Protein AF-A0A1I5ML12-F1 (afdb_monomer)

Radius of gyration: 20.25 Å; Cα contacts (8 Å, |Δi|>4): 15; chains: 1; bounding box: 37×38×60 Å

Secondary structure (DSSP, 8-state):
-HHHHTS-HHHHHHHHHHHHHHHHHHHHHHHHHHHHTT--TTT---HHHHHHHHS--------S-HHHHHHHHTT----

Mean predicted aligned error: 11.06 Å

Foldseek 3Di:
DVVLVPDDPVVSVVVVVVVVVVVVLVVLVVVVVVCVVVDDPVRDDDSVRSVCVVVPPPPPDPPDDPVVVVCVVVDPPPD

Sequence (79 aa):
MQYIMSLSLKRASKLLNKAVEEKQKEETYALWLVRYSSYTEETFETFEEFYEKLYPPKIEMDTRNKDEIMSELLGKEER

Organism: NCBI:txid306540

Structure (mmCIF, N/CA/C/O backbone):
data_AF-A0A1I5ML12-F1
#
_entry.id   AF-A0A1I5ML12-F1
#
loop_
_atom_site.group_PDB
_atom_site.id
_atom_site.type_symbol
_atom_site.label_atom_id
_atom_site.label_alt_id
_atom_site.label_comp_id
_atom_site.label_asym_id
_atom_site.label_entity_id
_atom_site.label_seq_id
_atom_site.pdbx_PDB_ins_code
_atom_site.Cartn_x
_atom_site.Cartn_y
_atom_site.Cartn_z
_atom_site.occupancy
_atom_site.B_iso_or_equiv
_atom_site.auth_seq_id
_atom_site.auth_comp_id
_atom_site.auth_asym_id
_atom_site.auth_atom_id
_atom_site.pdbx_PDB_model_num
ATOM 1 N N . MET A 1 1 ? -17.868 -14.937 5.626 1.00 60.47 1 MET A N 1
ATOM 2 C CA . MET A 1 1 ? -18.960 -13.992 5.971 1.00 60.47 1 MET A CA 1
ATOM 3 C C . MET A 1 1 ? -19.356 -14.032 7.446 1.00 60.47 1 MET A C 1
ATOM 5 O O . MET A 1 1 ? -19.363 -12.971 8.052 1.00 60.47 1 MET A O 1
ATOM 9 N N . GLN A 1 2 ? -19.616 -15.199 8.055 1.00 68.31 2 GLN A N 1
ATOM 10 C CA . GLN A 1 2 ? -20.036 -15.286 9.471 1.00 68.31 2 GLN A CA 1
ATOM 11 C C . GLN A 1 2 ? -19.074 -14.612 10.466 1.00 68.31 2 GLN A C 1
ATOM 13 O O . GLN A 1 2 ? -19.525 -13.900 11.355 1.00 68.31 2 GLN A O 1
ATOM 18 N N . TYR A 1 3 ? -17.758 -14.754 10.272 1.00 74.81 3 TYR A N 1
ATOM 19 C CA . TYR A 1 3 ? -16.760 -14.087 11.117 1.00 74.81 3 TYR A CA 1
ATOM 20 C C . TYR A 1 3 ? -16.886 -12.555 11.086 1.00 74.81 3 TYR A C 1
ATOM 22 O O . TYR A 1 3 ? -16.918 -11.920 12.132 1.00 74.81 3 TYR A O 1
ATOM 30 N N . ILE A 1 4 ? -17.054 -11.955 9.904 1.00 63.44 4 ILE A N 1
ATOM 31 C CA . ILE A 1 4 ? -17.178 -10.495 9.757 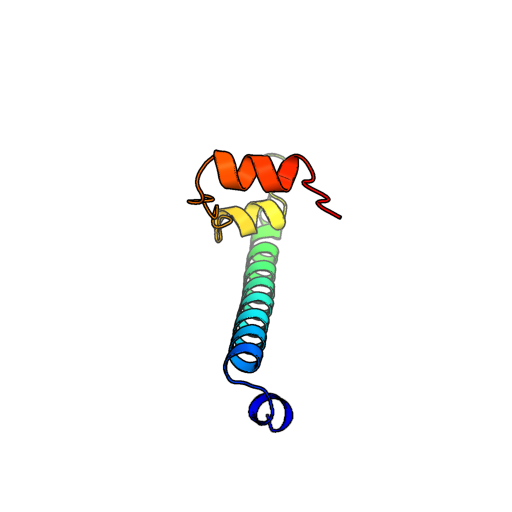1.00 63.44 4 ILE A CA 1
ATOM 32 C C . ILE A 1 4 ? -18.467 -9.984 10.415 1.00 63.44 4 ILE A C 1
ATOM 34 O O . ILE A 1 4 ? -18.442 -8.956 11.082 1.00 63.44 4 ILE A O 1
ATOM 38 N N . MET A 1 5 ? -19.564 -10.739 10.295 1.00 74.06 5 MET A N 1
ATOM 39 C CA . MET A 1 5 ? -20.858 -10.411 10.914 1.00 74.06 5 MET A CA 1
ATOM 40 C C . MET A 1 5 ? -20.840 -10.523 12.446 1.00 74.06 5 MET A C 1
ATOM 42 O O . MET A 1 5 ? -21.690 -9.936 13.106 1.00 74.06 5 MET A O 1
ATOM 46 N N . SER A 1 6 ? -19.876 -11.258 13.014 1.00 81.00 6 SER A N 1
ATOM 47 C CA . SER A 1 6 ? -19.666 -11.351 14.467 1.00 81.00 6 SER A CA 1
ATOM 48 C C . SER A 1 6 ? -18.809 -10.218 15.048 1.00 81.00 6 SER A C 1
ATOM 50 O O . SER A 1 6 ? -18.684 -10.099 16.266 1.00 81.00 6 SER A O 1
ATOM 52 N N . LEU A 1 7 ? -18.207 -9.377 14.200 1.00 81.00 7 LEU A N 1
ATOM 53 C CA . LEU A 1 7 ? -17.373 -8.260 14.636 1.00 81.00 7 LEU A CA 1
ATOM 54 C C . LEU A 1 7 ? -18.210 -7.005 14.890 1.00 81.00 7 LEU A C 1
ATOM 56 O O . LEU A 1 7 ? -19.260 -6.790 14.289 1.00 81.00 7 LEU A O 1
ATOM 60 N N . SER A 1 8 ? -17.695 -6.112 15.738 1.00 87.50 8 SER A N 1
ATOM 61 C CA . SER A 1 8 ? -18.271 -4.774 15.858 1.00 87.50 8 SER A CA 1
ATOM 62 C C . SER A 1 8 ? -18.217 -4.049 14.511 1.00 87.50 8 SER A C 1
ATOM 64 O O . SER A 1 8 ? -17.234 -4.172 13.776 1.00 87.50 8 SER A O 1
ATOM 66 N N . LEU A 1 9 ? -19.238 -3.237 14.217 1.00 83.12 9 LEU A N 1
ATOM 67 C CA . LEU A 1 9 ? -19.350 -2.449 12.979 1.00 83.12 9 LEU A CA 1
ATOM 68 C C . LEU A 1 9 ? -18.046 -1.715 12.621 1.00 83.12 9 LEU A C 1
ATOM 70 O O . LEU A 1 9 ? -17.609 -1.744 11.474 1.00 83.12 9 LEU A O 1
ATOM 74 N N . LYS A 1 10 ? -17.364 -1.135 13.619 1.00 82.12 10 LYS A N 1
ATOM 75 C CA . LYS A 1 10 ? -16.073 -0.449 13.439 1.00 82.12 10 LYS A CA 1
ATOM 76 C C . LYS A 1 10 ? -14.959 -1.387 12.957 1.00 82.12 10 LYS A C 1
ATOM 78 O O . LYS A 1 10 ? -14.170 -1.007 12.099 1.00 82.12 10 LYS A O 1
ATOM 83 N N . ARG A 1 11 ? -14.864 -2.601 13.509 1.00 82.31 11 ARG A N 1
ATOM 84 C CA . ARG A 1 11 ? -13.856 -3.596 13.098 1.00 82.31 11 ARG A CA 1
ATOM 85 C C . ARG A 1 11 ? -14.194 -4.202 11.740 1.00 82.31 11 ARG A C 1
ATOM 87 O O . ARG A 1 11 ? -13.298 -4.339 10.915 1.00 82.31 11 ARG A O 1
ATOM 94 N N . ALA A 1 12 ? -15.469 -4.503 11.501 1.00 82.69 12 ALA A N 1
ATOM 95 C CA . ALA A 1 12 ? -15.943 -4.996 10.214 1.00 82.69 12 ALA A CA 1
ATOM 96 C C . ALA A 1 12 ? -15.656 -3.988 9.088 1.00 82.69 12 ALA A C 1
ATOM 98 O O . ALA A 1 12 ? -15.068 -4.358 8.078 1.00 82.69 12 ALA A O 1
ATOM 99 N N . SER A 1 13 ? -15.968 -2.703 9.299 1.00 85.81 13 SER A N 1
ATOM 100 C CA . SER A 1 13 ? -15.673 -1.630 8.341 1.00 85.81 13 SER A CA 1
ATOM 101 C C . SER A 1 13 ? -14.174 -1.494 8.052 1.00 85.81 13 SER A C 1
ATOM 103 O O . SER A 1 13 ? -13.795 -1.414 6.889 1.00 85.81 13 SER A O 1
ATOM 105 N N . LYS A 1 14 ? 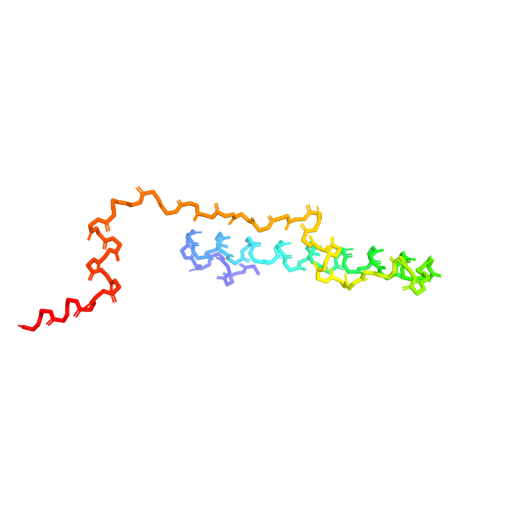-13.305 -1.550 9.073 1.00 87.00 14 LYS A N 1
ATOM 106 C CA . LYS A 1 14 ? -11.846 -1.518 8.860 1.00 87.00 14 LYS A CA 1
ATOM 107 C C . LYS A 1 14 ? -11.345 -2.689 8.015 1.00 87.00 14 LYS A C 1
ATOM 109 O O . LYS A 1 14 ? -10.512 -2.486 7.141 1.00 87.00 14 LYS A O 1
ATOM 114 N N . LEU A 1 15 ? -11.838 -3.900 8.276 1.00 86.31 15 LEU A N 1
ATOM 115 C CA . LEU A 1 15 ? -11.450 -5.083 7.504 1.00 86.31 15 LEU A CA 1
ATOM 116 C C . LEU A 1 15 ? -11.928 -5.001 6.056 1.00 86.31 15 LEU A C 1
ATOM 118 O O . LEU A 1 15 ? -11.177 -5.356 5.157 1.00 86.31 15 LEU A O 1
ATOM 122 N N . LEU A 1 16 ? -13.152 -4.518 5.833 1.00 87.00 16 LEU A N 1
ATOM 123 C CA . LEU A 1 16 ? -13.678 -4.312 4.487 1.00 87.00 16 LEU A CA 1
ATOM 124 C C . LEU A 1 16 ? -12.869 -3.260 3.726 1.00 87.00 16 LEU A C 1
ATOM 126 O O . LEU A 1 16 ? -12.474 -3.525 2.597 1.00 87.00 16 LEU A O 1
ATOM 130 N N . ASN A 1 17 ? -12.563 -2.119 4.350 1.00 87.75 17 ASN A N 1
ATOM 131 C CA . ASN A 1 17 ? -11.734 -1.085 3.727 1.00 87.75 17 ASN A CA 1
ATOM 132 C C . ASN A 1 17 ? -10.354 -1.631 3.359 1.00 87.75 17 ASN A C 1
ATOM 134 O O . ASN A 1 17 ? -9.926 -1.472 2.223 1.00 87.75 17 ASN A O 1
ATOM 138 N N . LYS A 1 18 ? -9.708 -2.360 4.275 1.00 89.00 18 LYS A N 1
ATOM 139 C CA . LYS A 1 18 ? -8.412 -2.984 4.004 1.00 89.00 18 LYS A CA 1
ATOM 140 C C . LYS A 1 18 ? -8.478 -3.989 2.848 1.00 89.00 18 LYS A C 1
ATOM 142 O O . LYS A 1 18 ? -7.595 -4.004 2.003 1.00 89.00 18 LYS A O 1
ATOM 147 N N . ALA A 1 19 ? -9.525 -4.811 2.788 1.00 90.50 19 ALA A N 1
ATOM 148 C CA . ALA A 1 19 ? -9.702 -5.764 1.693 1.00 90.50 19 ALA A CA 1
ATOM 149 C C . ALA A 1 19 ? -9.908 -5.063 0.338 1.00 90.50 19 ALA A C 1
ATOM 151 O O . ALA A 1 19 ? -9.422 -5.540 -0.685 1.00 90.50 19 ALA A O 1
ATOM 152 N N . VAL A 1 20 ? -10.613 -3.926 0.326 1.00 91.56 20 VAL A N 1
ATOM 153 C CA . VAL A 1 20 ? -10.761 -3.093 -0.876 1.00 91.56 20 VAL A CA 1
ATOM 154 C C . VAL A 1 20 ? -9.421 -2.476 -1.278 1.00 91.56 20 VAL A C 1
ATOM 156 O O . VAL A 1 20 ? -9.075 -2.536 -2.452 1.00 91.56 20 VAL A O 1
ATOM 159 N N . GLU A 1 21 ? -8.652 -1.944 -0.326 1.00 90.50 21 GLU A N 1
ATOM 160 C CA . GLU A 1 21 ? -7.315 -1.383 -0.571 1.00 90.50 21 GLU A CA 1
ATOM 161 C C . GLU A 1 21 ? -6.344 -2.429 -1.139 1.00 90.50 21 GLU A C 1
ATOM 163 O O . GLU A 1 21 ? -5.639 -2.153 -2.107 1.00 90.50 21 GLU A O 1
ATOM 168 N N . GLU A 1 22 ? -6.325 -3.646 -0.585 1.00 92.12 22 GLU A N 1
ATOM 169 C CA . GLU A 1 22 ? -5.477 -4.736 -1.088 1.00 92.12 22 GLU A CA 1
ATOM 170 C C . GLU A 1 22 ? -5.861 -5.128 -2.517 1.00 92.12 22 GLU A C 1
ATOM 172 O O . GLU A 1 22 ? -4.998 -5.171 -3.394 1.00 92.12 22 GLU A O 1
ATOM 177 N N . LYS A 1 23 ? -7.159 -5.309 -2.787 1.00 93.56 23 LYS A N 1
ATOM 178 C CA . LYS A 1 23 ? -7.649 -5.606 -4.137 1.00 93.56 23 LYS A CA 1
ATOM 179 C C . LYS A 1 23 ? -7.298 -4.494 -5.131 1.00 93.56 23 LYS A C 1
ATOM 181 O O . LYS A 1 23 ? -6.858 -4.766 -6.243 1.00 93.56 23 LYS A O 1
ATOM 186 N N . GLN A 1 24 ? -7.464 -3.238 -4.729 1.00 92.69 24 GLN A N 1
ATOM 187 C CA . GLN A 1 24 ? -7.115 -2.085 -5.552 1.00 92.69 24 GLN A CA 1
ATOM 188 C C . GLN A 1 24 ? -5.613 -2.043 -5.864 1.00 92.69 24 GLN A C 1
ATOM 190 O O . GLN A 1 24 ? -5.219 -1.741 -6.994 1.00 92.69 24 GLN A O 1
ATOM 195 N N . LYS A 1 25 ? -4.762 -2.381 -4.889 1.00 93.31 25 LYS A N 1
ATOM 196 C CA . LYS A 1 25 ? -3.313 -2.481 -5.087 1.00 93.31 25 LYS A CA 1
ATOM 197 C C . LYS A 1 25 ? -2.952 -3.586 -6.080 1.00 93.31 25 LYS A C 1
ATOM 199 O O . LYS A 1 25 ? -2.123 -3.348 -6.954 1.00 93.31 25 LYS A O 1
ATOM 204 N N . GLU A 1 26 ? -3.596 -4.748 -5.994 1.00 95.44 26 GLU A N 1
ATOM 205 C CA . GLU A 1 26 ? -3.414 -5.852 -6.949 1.00 95.44 26 GLU A CA 1
ATOM 206 C C . GLU A 1 26 ? -3.816 -5.456 -8.378 1.00 95.44 26 GLU A C 1
ATOM 208 O O . GLU A 1 26 ? -3.053 -5.671 -9.320 1.00 95.44 26 GLU A O 1
ATOM 213 N N . GLU A 1 27 ? -4.980 -4.824 -8.546 1.00 94.94 27 GLU A N 1
ATOM 214 C CA . GLU A 1 27 ? -5.457 -4.338 -9.848 1.00 94.94 27 GLU A CA 1
ATOM 215 C C . GLU A 1 27 ? -4.503 -3.289 -10.442 1.00 94.94 27 GLU A C 1
ATOM 217 O O . GLU A 1 27 ? -4.172 -3.327 -11.630 1.00 94.94 27 GLU A O 1
ATOM 222 N N . THR A 1 28 ? -3.994 -2.386 -9.603 1.00 94.50 28 THR A N 1
ATOM 223 C CA . THR A 1 28 ? -3.031 -1.357 -10.021 1.00 94.50 28 THR A CA 1
ATOM 224 C C . THR A 1 28 ? -1.679 -1.966 -10.390 1.00 94.50 28 THR A C 1
ATOM 226 O O . THR A 1 28 ? -1.040 -1.524 -11.344 1.00 94.50 28 THR A O 1
ATOM 229 N N . TYR A 1 29 ? -1.248 -3.009 -9.678 1.00 95.19 29 TYR A N 1
ATOM 230 C CA . TYR A 1 29 ? -0.030 -3.743 -10.007 1.00 95.19 29 TYR A CA 1
ATOM 231 C C . TYR A 1 29 ? -0.147 -4.451 -11.359 1.00 95.19 29 TYR A C 1
ATOM 233 O O . TYR A 1 29 ? 0.763 -4.363 -12.182 1.00 95.19 29 TYR A O 1
ATOM 241 N N . ALA A 1 30 ? -1.294 -5.075 -11.641 1.00 95.50 30 ALA A N 1
ATOM 242 C CA . ALA A 1 30 ? -1.559 -5.667 -12.950 1.00 95.50 30 ALA A CA 1
ATOM 243 C C . ALA A 1 30 ? -1.482 -4.619 -14.075 1.00 95.50 30 ALA A C 1
ATOM 245 O O . ALA A 1 30 ? -0.878 -4.874 -15.117 1.00 95.50 30 ALA A O 1
ATOM 246 N N . LEU A 1 31 ? -2.026 -3.419 -13.852 1.00 94.06 31 LEU A N 1
ATOM 247 C CA . LEU A 1 31 ? -1.920 -2.310 -14.803 1.00 94.06 31 LEU A CA 1
ATOM 248 C C . LEU A 1 31 ? -0.465 -1.862 -15.017 1.00 94.06 31 LEU A C 1
ATOM 250 O O . LEU A 1 31 ? -0.045 -1.644 -16.156 1.00 94.06 31 LEU A O 1
ATOM 254 N N . TRP A 1 32 ? 0.312 -1.754 -13.939 1.00 95.19 32 TRP A N 1
ATOM 255 C CA . TRP A 1 32 ? 1.730 -1.411 -14.019 1.00 95.19 32 TRP A CA 1
ATOM 256 C C . TRP A 1 32 ? 2.519 -2.453 -14.820 1.00 95.19 32 TRP A C 1
ATOM 258 O O . TRP A 1 32 ? 3.308 -2.076 -15.683 1.00 95.19 32 TRP A O 1
ATOM 268 N N . LEU A 1 33 ? 2.251 -3.749 -14.626 1.00 93.56 33 LEU A N 1
ATOM 269 C CA . LEU A 1 33 ? 2.886 -4.829 -15.390 1.00 93.56 33 LEU A CA 1
ATOM 270 C C . LEU A 1 33 ? 2.581 -4.765 -16.891 1.00 93.56 33 LEU A C 1
ATOM 272 O O . LEU A 1 33 ? 3.466 -5.020 -17.706 1.00 93.56 33 LEU A O 1
ATOM 276 N N . VAL A 1 34 ? 1.356 -4.399 -17.277 1.00 93.44 34 VAL A N 1
ATOM 277 C CA . VAL A 1 34 ? 1.018 -4.186 -18.696 1.00 93.44 34 VAL A CA 1
ATOM 278 C C . VAL A 1 34 ? 1.890 -3.075 -19.283 1.00 93.44 34 VAL A C 1
ATOM 280 O O . VAL A 1 34 ? 2.479 -3.238 -20.355 1.00 93.44 34 VAL A O 1
ATOM 283 N N . ARG A 1 35 ? 2.026 -1.964 -18.550 1.00 89.75 35 ARG A N 1
ATOM 284 C CA . ARG A 1 35 ? 2.845 -0.814 -18.953 1.00 89.75 35 ARG A CA 1
ATOM 285 C C . ARG A 1 35 ? 4.346 -1.099 -18.902 1.00 89.75 35 ARG A C 1
ATOM 287 O O . ARG A 1 35 ? 5.090 -0.496 -19.670 1.00 89.75 35 ARG A O 1
ATOM 294 N N . TYR A 1 36 ? 4.774 -2.046 -18.067 1.00 88.81 36 TYR A N 1
ATOM 295 C CA . TYR A 1 36 ? 6.178 -2.382 -17.835 1.00 88.81 36 TYR A CA 1
ATOM 296 C C . TYR A 1 36 ? 6.941 -2.694 -19.121 1.00 88.81 36 TYR A C 1
ATOM 298 O O . TYR A 1 36 ? 8.051 -2.217 -19.330 1.00 88.81 36 TYR A O 1
ATOM 306 N N . SER A 1 37 ? 6.297 -3.435 -20.024 1.00 88.81 37 SER A N 1
ATOM 307 C CA . SER A 1 37 ? 6.843 -3.785 -21.340 1.00 88.81 37 SER A CA 1
ATOM 308 C C . SER A 1 37 ? 7.201 -2.582 -22.225 1.00 88.81 37 SER A C 1
ATOM 310 O O . SER A 1 37 ? 7.954 -2.731 -23.182 1.00 88.81 37 SER A O 1
ATOM 312 N N . SER A 1 38 ? 6.644 -1.407 -21.926 1.00 90.12 38 SER A N 1
ATOM 313 C CA . SER A 1 38 ? 6.825 -0.169 -22.687 1.00 90.12 38 SER A CA 1
ATOM 314 C C . SER A 1 38 ? 7.806 0.807 -22.031 1.00 90.12 38 SER A C 1
ATOM 316 O O . SER A 1 38 ? 8.033 1.881 -22.587 1.00 90.12 38 SER A O 1
ATOM 318 N N . TYR A 1 39 ? 8.371 0.480 -20.862 1.00 90.69 39 TYR A N 1
ATOM 319 C CA . TYR A 1 39 ? 9.363 1.341 -20.220 1.00 90.69 39 TYR A CA 1
ATOM 320 C C . TYR A 1 39 ? 10.719 1.262 -20.920 1.00 90.69 39 TYR A C 1
ATOM 322 O O . TYR A 1 39 ? 11.176 0.203 -21.351 1.00 90.69 39 TYR A O 1
ATOM 330 N N . THR A 1 40 ? 11.376 2.414 -20.983 1.00 91.06 40 THR A N 1
ATOM 331 C CA . THR A 1 40 ? 12.779 2.576 -21.370 1.00 91.06 40 THR A CA 1
ATOM 332 C C . THR A 1 40 ? 13.601 2.969 -20.144 1.00 91.06 40 THR A C 1
ATOM 334 O O . THR A 1 40 ? 13.036 3.349 -19.121 1.00 91.06 40 THR A O 1
ATOM 337 N N . GLU A 1 41 ? 14.932 2.940 -20.242 1.00 86.62 41 GLU A N 1
ATOM 338 C CA . GLU A 1 41 ? 15.816 3.376 -19.146 1.00 86.62 41 GLU A CA 1
ATOM 339 C C . GLU A 1 41 ? 15.526 4.814 -18.672 1.00 86.62 41 GLU A C 1
ATOM 341 O O . GLU A 1 41 ? 15.688 5.119 -17.496 1.00 86.62 41 GLU A O 1
ATOM 346 N N . GLU A 1 42 ? 15.032 5.680 -19.561 1.00 88.44 42 GLU A N 1
ATOM 347 C CA . GLU A 1 42 ? 14.696 7.077 -19.251 1.00 88.44 42 GLU A CA 1
ATOM 348 C C . GLU A 1 42 ? 13.291 7.264 -18.656 1.00 88.44 42 GLU A C 1
ATOM 350 O O . GLU A 1 42 ? 13.019 8.281 -18.021 1.00 88.44 42 GLU A O 1
ATOM 355 N N . THR A 1 43 ? 12.375 6.319 -18.888 1.00 88.25 43 THR A N 1
ATOM 356 C CA . THR A 1 43 ? 10.949 6.444 -18.518 1.00 88.25 43 THR A CA 1
ATOM 357 C C . THR A 1 43 ? 10.506 5.450 -17.455 1.00 88.25 43 THR A C 1
ATOM 359 O O . THR A 1 43 ? 9.339 5.457 -17.059 1.00 88.25 43 THR A O 1
ATOM 362 N N . PHE A 1 44 ? 11.424 4.594 -17.01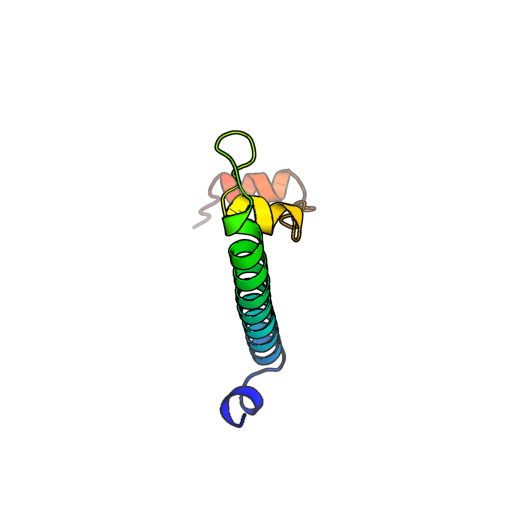1 1.00 92.50 44 PHE A N 1
ATOM 363 C CA . PHE A 1 44 ? 11.183 3.615 -15.972 1.00 92.50 44 PHE A CA 1
ATOM 364 C C . PHE A 1 44 ? 10.694 4.289 -14.688 1.00 92.50 44 PHE A C 1
ATOM 366 O O . PHE A 1 44 ? 11.310 5.223 -14.180 1.00 92.50 44 PHE A O 1
ATOM 373 N N . GLU A 1 45 ? 9.596 3.768 -14.152 1.00 92.94 45 GLU A N 1
ATOM 374 C CA . GLU A 1 45 ? 9.119 4.083 -12.812 1.00 92.94 45 GLU A CA 1
ATOM 375 C C . GLU A 1 45 ? 8.877 2.782 -12.050 1.00 92.94 45 GLU A C 1
ATOM 377 O O . GLU A 1 45 ? 8.371 1.790 -12.595 1.00 92.94 45 GLU A O 1
ATOM 382 N N . THR A 1 46 ? 9.234 2.793 -10.772 1.00 93.56 46 THR A N 1
ATOM 383 C CA . THR A 1 46 ? 8.911 1.713 -9.843 1.00 93.56 46 THR A CA 1
ATOM 384 C C . THR A 1 46 ? 7.400 1.607 -9.659 1.00 93.56 46 THR A C 1
ATOM 386 O O . THR A 1 46 ? 6.634 2.528 -9.967 1.00 93.56 46 THR A O 1
ATOM 389 N N . PHE A 1 47 ? 6.942 0.459 -9.161 1.00 93.44 47 PHE A N 1
ATOM 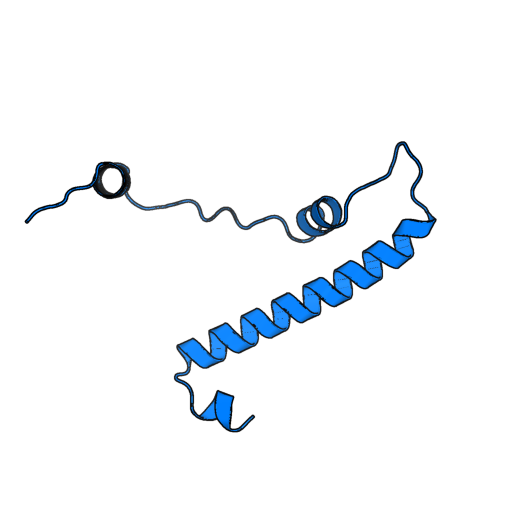390 C CA . PHE A 1 47 ? 5.525 0.295 -8.871 1.00 93.44 47 PHE A CA 1
ATOM 391 C C . PHE A 1 47 ? 5.054 1.294 -7.807 1.00 93.44 47 PHE A C 1
ATOM 393 O O . PHE A 1 47 ? 3.967 1.845 -7.940 1.00 93.44 47 PHE A O 1
ATOM 400 N N . GLU A 1 48 ? 5.871 1.560 -6.790 1.00 92.25 48 GLU A N 1
ATOM 401 C CA . GLU A 1 48 ? 5.589 2.524 -5.729 1.00 92.25 48 GLU A CA 1
ATOM 402 C C . GLU A 1 48 ? 5.368 3.932 -6.294 1.00 92.25 48 GLU A C 1
ATOM 404 O O . GLU A 1 48 ? 4.339 4.542 -6.011 1.00 92.25 48 GLU A O 1
ATOM 409 N N . GLU A 1 49 ? 6.256 4.412 -7.169 1.00 92.50 49 GLU A N 1
ATOM 410 C CA . GLU A 1 49 ? 6.111 5.722 -7.821 1.00 92.50 49 GLU A CA 1
ATOM 411 C C . GLU A 1 49 ? 4.853 5.797 -8.694 1.00 92.50 49 GLU A C 1
ATOM 413 O O . GLU A 1 49 ? 4.135 6.800 -8.684 1.00 92.50 49 GLU A O 1
ATOM 418 N N . PHE A 1 50 ? 4.554 4.729 -9.438 1.00 93.25 50 PHE A N 1
ATOM 419 C CA . PHE A 1 50 ? 3.338 4.643 -10.243 1.00 93.25 50 PHE A CA 1
ATOM 420 C C . PHE A 1 50 ? 2.073 4.638 -9.371 1.00 93.25 50 PHE A C 1
ATOM 422 O O . PHE A 1 50 ? 1.091 5.320 -9.679 1.00 93.25 50 PHE A O 1
ATOM 429 N N . TYR A 1 51 ? 2.098 3.889 -8.269 1.00 92.56 51 TYR A N 1
ATOM 430 C CA . TYR A 1 51 ? 0.987 3.770 -7.334 1.00 92.56 51 TYR A CA 1
ATOM 431 C C . TYR A 1 51 ? 0.718 5.095 -6.614 1.00 92.56 51 TYR A C 1
ATOM 433 O O . TYR A 1 51 ? -0.432 5.519 -6.546 1.00 92.56 51 TYR A O 1
ATOM 441 N N . GLU A 1 52 ? 1.755 5.796 -6.149 1.00 91.88 52 GLU A N 1
ATOM 442 C CA . GLU A 1 52 ? 1.628 7.101 -5.486 1.00 91.88 52 GLU A CA 1
ATOM 443 C C . GLU A 1 52 ? 1.126 8.204 -6.426 1.00 91.88 52 GLU A C 1
ATOM 445 O O . GLU A 1 52 ? 0.385 9.087 -5.997 1.00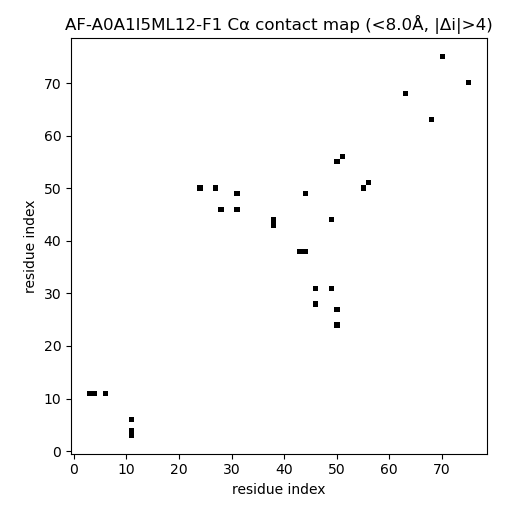 91.88 52 GLU A O 1
ATOM 450 N N . LYS A 1 53 ? 1.454 8.153 -7.724 1.00 90.25 53 LYS A N 1
ATOM 451 C CA . LYS A 1 53 ? 0.890 9.088 -8.716 1.00 90.25 53 LYS A CA 1
ATOM 452 C C . LYS A 1 53 ? -0.622 8.930 -8.875 1.00 90.25 53 LYS A C 1
ATOM 454 O O . LYS A 1 53 ? -1.323 9.920 -9.077 1.00 90.25 53 LYS A O 1
ATOM 459 N N . LEU A 1 54 ? -1.122 7.696 -8.808 1.00 88.88 54 LEU A N 1
ATOM 460 C CA . LEU A 1 54 ? -2.553 7.393 -8.913 1.00 88.88 54 LEU A CA 1
ATOM 461 C C . LEU A 1 54 ? -3.287 7.599 -7.584 1.00 88.88 54 LEU A C 1
ATOM 463 O O . LEU A 1 54 ? -4.431 8.057 -7.567 1.00 88.88 54 LEU A O 1
ATOM 467 N N . TYR A 1 55 ? -2.620 7.276 -6.479 1.00 87.75 55 TYR A N 1
ATOM 468 C CA . TYR A 1 55 ? -3.152 7.306 -5.123 1.00 87.75 55 TYR A CA 1
ATOM 469 C C . TYR A 1 55 ? -2.185 8.055 -4.208 1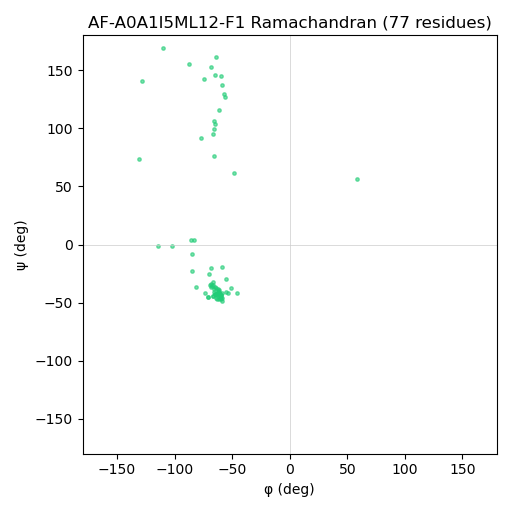.00 87.75 55 TYR A C 1
ATOM 471 O O . TYR A 1 55 ? -1.505 7.433 -3.387 1.00 87.75 55 TYR A O 1
ATOM 479 N N . PRO A 1 56 ? -2.114 9.392 -4.331 1.00 84.19 56 PRO A N 1
ATOM 480 C CA . PRO A 1 56 ? -1.217 10.179 -3.506 1.00 84.19 56 PRO A CA 1
ATOM 481 C C . PRO A 1 56 ? -1.547 9.954 -2.028 1.00 84.19 56 PRO A C 1
ATOM 483 O O . PRO A 1 56 ? -2.734 9.923 -1.664 1.00 84.19 56 PRO A O 1
ATOM 486 N N . PRO A 1 57 ? -0.527 9.788 -1.164 1.00 78.38 57 PRO A N 1
ATOM 487 C CA . PRO A 1 57 ? -0.753 9.603 0.256 1.00 78.38 57 PRO A CA 1
ATOM 488 C C . PRO A 1 57 ? -1.570 10.783 0.771 1.00 78.38 57 PRO A C 1
ATOM 490 O O . PRO A 1 57 ? -1.231 11.950 0.555 1.00 78.38 57 PRO A O 1
ATOM 493 N N . LYS A 1 58 ? -2.683 10.484 1.443 1.00 73.06 58 LYS A N 1
ATOM 494 C CA . LYS A 1 58 ? -3.446 11.517 2.133 1.00 73.06 58 LYS A CA 1
ATOM 495 C C . LYS A 1 58 ? -2.562 12.029 3.258 1.00 73.06 58 LYS A C 1
ATOM 497 O O . LYS A 1 58 ? -2.358 11.331 4.246 1.00 73.06 58 LYS A O 1
ATOM 502 N N . ILE A 1 59 ? -2.018 13.229 3.086 1.00 69.88 59 ILE A N 1
ATOM 503 C CA . ILE A 1 59 ? -1.357 13.943 4.170 1.00 69.88 59 ILE A CA 1
ATOM 504 C C . ILE A 1 59 ? -2.463 14.266 5.172 1.00 69.88 59 ILE A C 1
ATOM 506 O O . ILE A 1 59 ? -3.251 15.191 4.967 1.00 69.88 59 ILE A O 1
ATOM 510 N N . GLU A 1 60 ? -2.571 13.462 6.226 1.00 61.91 60 GLU A N 1
ATOM 511 C CA . GLU A 1 60 ? -3.358 13.830 7.394 1.00 61.91 60 GLU A CA 1
ATOM 512 C C . GLU A 1 60 ? -2.642 15.020 8.031 1.00 61.91 60 GLU A C 1
ATOM 514 O O . GLU A 1 60 ? -1.653 14.871 8.746 1.00 61.91 60 GLU A O 1
ATOM 519 N N . MET A 1 61 ? -3.083 16.230 7.683 1.00 59.16 61 MET A N 1
ATOM 520 C CA . MET A 1 61 ? -2.636 17.422 8.385 1.00 59.16 61 MET A CA 1
ATOM 521 C C . MET A 1 61 ? -3.084 17.277 9.834 1.00 59.16 61 MET A C 1
ATOM 523 O O . MET A 1 61 ? -4.283 17.231 10.109 1.00 59.16 61 MET A O 1
ATOM 527 N N . ASP A 1 62 ? -2.120 17.184 10.744 1.00 61.00 62 ASP A N 1
ATOM 528 C CA . ASP A 1 62 ? -2.400 17.184 12.170 1.00 61.00 62 ASP A CA 1
ATOM 529 C C . ASP A 1 62 ? -2.995 18.547 12.545 1.00 61.00 62 ASP A C 1
ATOM 531 O O . ASP A 1 62 ? -2.302 19.564 12.575 1.00 61.00 62 ASP A O 1
ATOM 535 N N . THR A 1 63 ? -4.312 18.585 12.748 1.00 70.56 63 THR A N 1
ATOM 536 C CA . THR A 1 63 ? -5.042 19.804 13.117 1.00 70.56 63 THR A CA 1
ATOM 537 C C . THR A 1 63 ? -4.993 20.083 14.618 1.00 70.56 63 THR A C 1
ATOM 539 O O . THR A 1 63 ? -5.673 21.000 15.080 1.00 70.56 63 THR A O 1
ATOM 542 N N . ARG A 1 64 ? -4.265 19.277 15.403 1.00 73.94 64 ARG A N 1
ATOM 543 C CA . ARG A 1 64 ? -4.107 19.492 16.845 1.00 73.94 64 ARG A CA 1
ATOM 544 C C . ARG A 1 64 ? 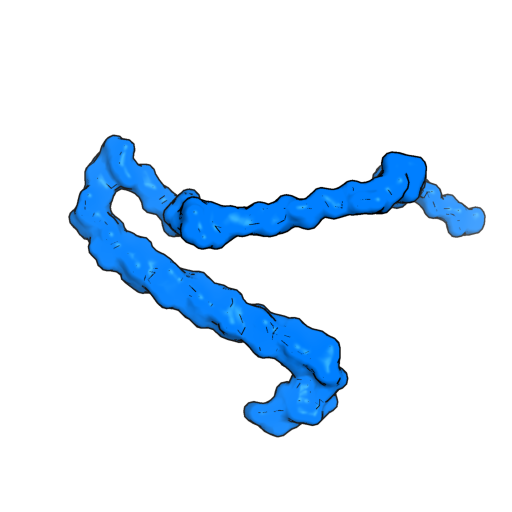-3.276 20.747 17.102 1.00 73.94 64 ARG A C 1
ATOM 546 O O . ARG A 1 64 ? -2.467 21.169 16.275 1.00 73.94 64 ARG A O 1
ATOM 553 N N . ASN A 1 65 ? -3.493 21.378 18.254 1.00 76.75 65 ASN A N 1
ATOM 554 C CA . ASN A 1 65 ? -2.733 22.572 18.614 1.00 76.75 65 ASN A CA 1
ATOM 555 C C . ASN A 1 65 ? -1.247 22.205 18.790 1.00 76.75 65 ASN A C 1
ATOM 557 O O . ASN A 1 65 ? -0.911 21.129 19.286 1.00 76.75 65 ASN A O 1
ATOM 561 N N . LYS A 1 66 ? -0.349 23.126 18.426 1.00 75.81 66 LYS A N 1
ATOM 562 C CA . LYS A 1 66 ? 1.106 22.967 18.539 1.00 75.81 66 LYS A CA 1
ATOM 563 C C . LYS A 1 66 ? 1.532 22.511 19.938 1.00 75.81 66 LYS A C 1
ATOM 565 O O . LYS A 1 66 ? 2.441 21.696 20.050 1.00 75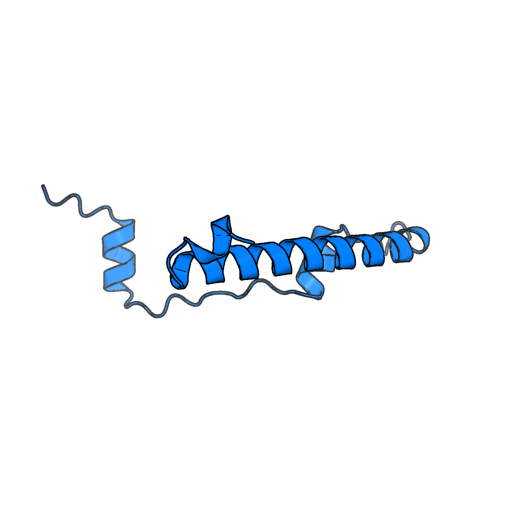.81 66 LYS A O 1
ATOM 570 N N . ASP A 1 67 ? 0.863 22.998 20.982 1.00 73.69 67 ASP A N 1
ATOM 571 C CA . ASP A 1 67 ? 1.162 22.651 22.376 1.00 73.69 67 ASP A CA 1
ATOM 572 C C . ASP A 1 67 ? 0.820 21.191 22.723 1.00 73.69 67 ASP A C 1
ATOM 574 O O . ASP A 1 67 ? 1.543 20.554 23.491 1.00 73.69 67 ASP A O 1
ATOM 578 N N . GLU A 1 68 ? -0.239 20.633 22.128 1.00 72.69 68 GLU A N 1
ATOM 579 C CA . GLU A 1 68 ? -0.634 19.229 22.315 1.00 72.69 68 GLU A CA 1
ATOM 580 C C . GLU A 1 68 ? 0.365 18.294 21.629 1.00 72.69 68 GLU A C 1
ATOM 582 O O . GLU A 1 68 ? 0.853 17.346 22.242 1.00 72.69 68 GLU A O 1
ATOM 587 N N . ILE A 1 69 ? 0.745 18.625 20.390 1.00 75.00 69 ILE A N 1
ATOM 588 C CA . ILE A 1 69 ? 1.755 17.886 19.620 1.00 75.00 69 ILE A CA 1
ATOM 589 C C . ILE A 1 69 ? 3.106 17.917 20.350 1.00 75.00 69 ILE A C 1
ATOM 591 O O . ILE A 1 69 ? 3.793 16.902 20.464 1.00 75.00 69 ILE A O 1
ATOM 595 N N . MET A 1 70 ? 3.483 19.080 20.885 1.00 74.25 70 MET A N 1
ATOM 596 C CA . MET A 1 70 ? 4.745 19.258 21.601 1.00 74.25 70 MET A CA 1
ATOM 597 C C . MET A 1 70 ? 4.777 18.491 22.927 1.00 74.25 70 MET A C 1
ATOM 599 O O . MET A 1 70 ? 5.814 17.947 23.296 1.00 74.25 70 MET A O 1
ATOM 603 N N . SER A 1 71 ? 3.646 18.408 23.630 1.00 78.06 71 SER A N 1
ATOM 604 C CA . SER A 1 71 ? 3.542 17.667 24.893 1.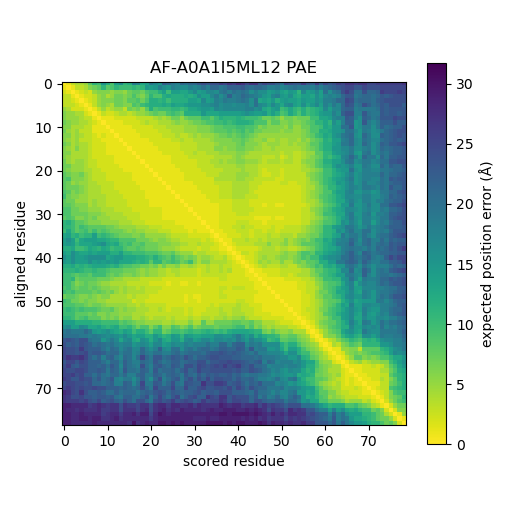00 78.06 71 SER A CA 1
ATOM 605 C C . SER A 1 71 ? 3.656 16.151 24.696 1.00 78.06 71 SER A C 1
ATOM 607 O O . SER A 1 71 ? 4.247 15.470 25.533 1.00 78.06 71 SER A O 1
ATOM 609 N N . GLU A 1 72 ? 3.140 15.633 23.578 1.00 71.69 72 GLU A N 1
ATOM 610 C CA . GLU A 1 72 ? 3.262 14.223 23.187 1.00 71.69 72 GLU A CA 1
ATOM 611 C C . GLU A 1 72 ? 4.700 13.874 22.761 1.00 71.69 72 GLU A C 1
ATOM 613 O O . GLU A 1 72 ? 5.264 12.887 23.230 1.00 71.69 72 GLU A O 1
ATOM 618 N N . LEU A 1 73 ? 5.332 14.722 21.938 1.00 72.12 73 LEU A N 1
ATOM 619 C CA . LEU A 1 73 ? 6.711 14.523 21.468 1.00 72.12 73 LEU A CA 1
ATOM 620 C C . LEU A 1 73 ? 7.757 14.617 22.585 1.00 72.12 73 LEU A C 1
ATOM 622 O O . LEU A 1 73 ? 8.767 13.918 22.541 1.00 72.12 73 LEU A O 1
ATOM 626 N N . LEU A 1 74 ? 7.537 15.487 23.574 1.00 78.12 74 LEU A N 1
ATOM 627 C CA . LEU A 1 74 ? 8.482 15.719 24.669 1.00 78.12 74 LEU A CA 1
ATOM 628 C C . LEU A 1 74 ? 8.332 14.741 25.840 1.00 78.12 74 LEU A C 1
ATOM 630 O O . LEU A 1 74 ? 9.045 14.896 26.828 1.00 78.12 74 LEU A O 1
ATOM 634 N N . GLY A 1 75 ? 7.450 13.739 25.748 1.00 62.56 75 GLY A N 1
ATOM 635 C CA . GLY A 1 75 ? 7.397 12.662 26.736 1.00 62.56 75 GLY A CA 1
ATOM 636 C C . GLY A 1 75 ? 7.136 13.169 28.155 1.00 62.56 75 GLY A C 1
ATOM 637 O O . GLY A 1 75 ? 7.916 12.898 29.064 1.00 62.56 75 GLY A O 1
ATOM 638 N N . LYS A 1 76 ? 6.029 13.899 28.334 1.00 55.22 76 LYS A N 1
ATOM 639 C CA . LYS A 1 76 ? 5.267 14.013 29.591 1.00 55.22 76 LYS A CA 1
ATOM 640 C C . LYS A 1 76 ? 4.970 12.658 30.255 1.00 55.22 76 LYS A C 1
ATOM 642 O O . LYS A 1 76 ? 3.796 12.340 30.393 1.00 55.22 76 LYS A O 1
ATOM 647 N N . GLU A 1 77 ? 5.964 11.861 30.655 1.00 54.28 77 GLU A N 1
ATOM 648 C CA . GLU A 1 77 ? 5.792 10.797 31.653 1.00 54.28 77 GLU A CA 1
ATOM 649 C C . GLU A 1 77 ? 5.468 11.460 33.003 1.00 54.28 77 GLU A C 1
ATOM 651 O O . GLU A 1 77 ? 6.321 11.587 33.878 1.00 54.28 77 GLU A O 1
ATOM 656 N N . GLU A 1 78 ? 4.234 11.929 33.180 1.00 51.56 78 GLU A N 1
ATOM 657 C CA . GLU A 1 78 ? 3.717 12.219 34.515 1.00 51.56 78 GLU A CA 1
ATOM 658 C C . GLU A 1 78 ? 3.339 10.882 35.166 1.00 51.56 78 GLU A C 1
ATOM 660 O O . GLU A 1 78 ? 2.250 10.341 34.967 1.00 51.56 78 GLU A O 1
ATOM 665 N N . ARG A 1 79 ? 4.313 10.313 35.886 1.00 41.28 79 ARG A N 1
ATOM 666 C CA . ARG A 1 79 ? 4.057 9.452 37.046 1.00 41.28 79 ARG A CA 1
ATOM 667 C C . ARG A 1 79 ? 3.747 10.301 38.269 1.00 41.28 79 ARG A C 1
ATOM 669 O O . ARG A 1 79 ? 4.397 11.360 38.416 1.00 41.28 79 ARG A O 1
#

pLDDT: mean 82.14, std 12.3, range [41.28, 95.5]

Solvent-accessible surface area (backbone atoms only — not comparable to full-atom values): 4966 Å² total; per-residue (Å²): 110,73,72,54,72,72,42,56,69,72,57,34,50,52,53,50,54,50,52,51,51,52,52,50,50,53,56,50,48,54,54,48,58,66,51,53,82,74,50,46,96,90,66,62,70,54,70,65,60,55,47,37,74,77,54,60,80,80,78,78,73,79,81,66,55,71,67,60,57,48,47,63,75,66,60,72,78,80,124